Protein AF-X8IQP1-F1 (afdb_monomer_lite)

Organism: NCBI:txid1401079

Structure (mmCIF, N/CA/C/O backbone):
data_AF-X8IQP1-F1
#
_entry.id   AF-X8IQP1-F1
#
loop_
_atom_site.group_PDB
_atom_site.id
_atom_site.type_symbol
_atom_site.label_atom_id
_atom_site.label_alt_id
_atom_site.label_comp_id
_atom_site.label_asym_id
_atom_site.label_entity_id
_atom_site.label_seq_id
_atom_site.pdbx_PDB_ins_code
_atom_site.Cartn_x
_atom_site.Cartn_y
_atom_site.Cartn_z
_atom_site.occupancy
_atom_site.B_iso_or_equiv
_atom_site.auth_seq_id
_atom_site.auth_comp_id
_atom_site.auth_asym_id
_atom_site.auth_atom_id
_atom_site.pdbx_PDB_model_num
ATOM 1 N N . MET A 1 1 ? -4.439 3.032 -20.445 1.00 78.56 1 MET A N 1
ATOM 2 C CA . MET A 1 1 ? -3.463 2.048 -20.950 1.00 78.56 1 MET A CA 1
ATOM 3 C C . MET A 1 1 ? -3.424 0.959 -19.916 1.00 78.56 1 MET A C 1
ATOM 5 O O . MET A 1 1 ? -3.279 1.297 -18.749 1.00 78.56 1 MET A O 1
ATOM 9 N N . ASP A 1 2 ? -3.559 -0.289 -20.336 1.00 86.06 2 ASP A N 1
ATOM 10 C CA . ASP A 1 2 ? -3.491 -1.416 -19.414 1.00 86.06 2 ASP A CA 1
ATOM 11 C C . ASP A 1 2 ? -2.066 -1.968 -19.454 1.00 86.06 2 ASP A C 1
ATOM 13 O O . ASP A 1 2 ? -1.491 -2.140 -20.532 1.00 86.06 2 ASP A O 1
ATOM 17 N N . PHE A 1 3 ? -1.475 -2.190 -18.283 1.00 89.38 3 PHE A N 1
ATOM 18 C CA . PHE A 1 3 ? -0.116 -2.700 -18.142 1.00 89.38 3 PHE A CA 1
ATOM 19 C C . PHE A 1 3 ? -0.097 -3.822 -17.108 1.00 89.38 3 PHE A C 1
ATOM 21 O O . PHE A 1 3 ? -0.605 -3.663 -16.001 1.00 89.38 3 PHE A O 1
ATOM 28 N N . ILE A 1 4 ? 0.504 -4.953 -17.475 1.00 91.31 4 ILE A N 1
ATOM 29 C CA . ILE A 1 4 ? 0.703 -6.093 -16.581 1.00 91.31 4 ILE A CA 1
ATOM 30 C C . ILE A 1 4 ? 2.186 -6.141 -16.241 1.00 91.31 4 ILE A C 1
ATOM 32 O O . ILE A 1 4 ? 3.025 -6.315 -17.124 1.00 91.31 4 ILE A O 1
ATOM 36 N N . TYR A 1 5 ? 2.503 -5.978 -14.960 1.00 88.06 5 TYR A N 1
ATOM 37 C CA . TYR A 1 5 ? 3.878 -6.005 -14.484 1.00 88.06 5 TYR A CA 1
ATOM 38 C C . TYR A 1 5 ? 4.408 -7.444 -14.379 1.00 88.06 5 TYR A C 1
ATOM 40 O O . TYR A 1 5 ? 3.835 -8.270 -13.667 1.00 88.06 5 TYR A O 1
ATOM 48 N N . ASP A 1 6 ? 5.528 -7.729 -15.048 1.00 88.38 6 ASP A N 1
ATOM 49 C CA . ASP A 1 6 ? 6.304 -8.954 -14.833 1.00 88.38 6 ASP A CA 1
ATOM 5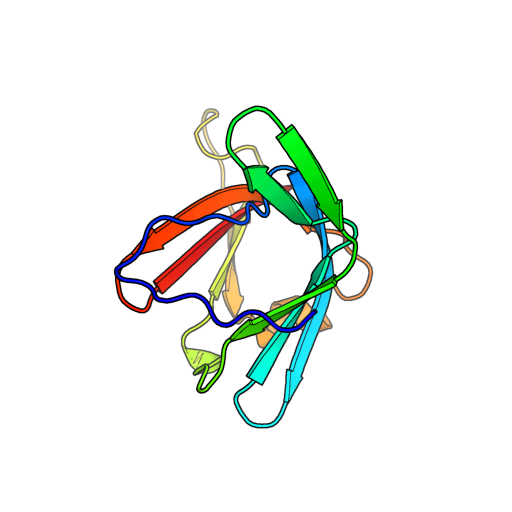0 C C . ASP A 1 6 ? 7.231 -8.768 -13.628 1.00 88.38 6 ASP A C 1
ATOM 52 O O . ASP A 1 6 ? 8.176 -7.979 -13.679 1.00 88.38 6 ASP A O 1
ATOM 56 N N . ARG A 1 7 ? 6.999 -9.533 -12.554 1.00 84.81 7 ARG A N 1
ATOM 57 C CA . ARG A 1 7 ? 7.782 -9.455 -11.308 1.00 84.81 7 ARG A CA 1
ATOM 58 C C . ARG A 1 7 ? 9.257 -9.844 -11.452 1.00 84.81 7 ARG A C 1
ATOM 60 O O . ARG A 1 7 ? 10.014 -9.620 -10.512 1.00 84.81 7 ARG A O 1
ATOM 67 N N . ASN A 1 8 ? 9.665 -10.401 -12.593 1.00 86.25 8 ASN A N 1
ATOM 68 C CA . ASN A 1 8 ? 11.068 -10.695 -12.902 1.00 86.25 8 ASN A CA 1
ATOM 69 C C . ASN A 1 8 ? 11.773 -9.561 -13.665 1.00 86.25 8 ASN A C 1
ATOM 71 O O . ASN A 1 8 ? 12.968 -9.662 -13.941 1.00 86.25 8 ASN A O 1
ATOM 75 N N . SER A 1 9 ? 11.043 -8.511 -14.040 1.00 86.56 9 SER A N 1
ATOM 76 C CA . SER A 1 9 ? 11.556 -7.373 -14.800 1.00 86.56 9 SER A CA 1
ATOM 77 C C . SER A 1 9 ? 11.833 -6.164 -13.905 1.00 86.56 9 SER A C 1
ATOM 79 O O . SER A 1 9 ? 11.496 -6.152 -12.724 1.00 86.56 9 SER A O 1
ATOM 81 N N . ASN A 1 10 ? 12.461 -5.129 -14.464 1.00 86.12 10 ASN A N 1
ATOM 82 C CA . ASN A 1 10 ? 12.583 -3.856 -13.763 1.00 86.12 10 ASN A CA 1
ATOM 83 C C . ASN A 1 10 ? 11.215 -3.173 -13.657 1.00 86.12 10 ASN A C 1
ATOM 85 O O . ASN A 1 10 ? 10.451 -3.111 -14.622 1.00 86.12 10 ASN A O 1
ATOM 89 N N . ILE A 1 11 ? 10.946 -2.597 -12.491 1.00 85.94 11 ILE A N 1
ATOM 90 C CA . ILE A 1 11 ? 9.754 -1.790 -12.247 1.00 85.94 11 ILE A CA 1
ATOM 91 C C . ILE A 1 11 ? 9.878 -0.478 -13.029 1.00 85.94 11 ILE A C 1
ATOM 93 O O . ILE A 1 11 ? 10.813 0.288 -12.810 1.00 85.94 11 ILE A O 1
ATOM 97 N N . ILE A 1 12 ? 8.923 -0.213 -13.925 1.00 89.81 12 ILE A N 1
ATOM 98 C CA . ILE A 1 12 ? 8.862 1.037 -14.710 1.00 89.81 12 ILE A CA 1
ATOM 99 C C . ILE A 1 12 ? 7.839 2.045 -14.166 1.00 89.81 12 ILE A C 1
ATOM 101 O O . ILE A 1 12 ? 7.836 3.201 -14.591 1.00 89.81 12 ILE A O 1
ATOM 105 N N . PHE A 1 13 ? 6.976 1.608 -13.241 1.00 92.81 13 PHE A N 1
ATOM 106 C CA . PHE A 1 13 ? 5.971 2.435 -12.577 1.00 92.81 13 PHE A CA 1
ATOM 107 C C . PHE A 1 13 ? 6.217 2.478 -11.072 1.00 92.81 13 PHE A C 1
ATOM 109 O O . PHE A 1 13 ? 6.350 1.433 -10.447 1.00 92.81 13 PHE A O 1
ATOM 116 N N . SER A 1 14 ? 6.232 3.671 -10.496 1.00 93.44 14 SER A N 1
ATOM 117 C CA . SER A 1 14 ? 6.391 3.902 -9.063 1.00 93.44 14 SER A CA 1
ATOM 118 C C . SER A 1 14 ? 5.095 4.432 -8.467 1.00 93.44 14 SER A C 1
ATOM 120 O O . SER A 1 14 ? 4.420 5.275 -9.071 1.00 93.44 14 SER A O 1
ATOM 122 N N . LEU A 1 15 ? 4.760 3.940 -7.278 1.00 95.75 15 LEU A N 1
ATOM 123 C CA . LEU A 1 15 ? 3.660 4.438 -6.456 1.00 95.75 15 LEU A CA 1
ATOM 124 C C . LEU A 1 15 ? 4.159 5.375 -5.344 1.00 95.75 15 LEU A C 1
ATOM 126 O O . LEU A 1 15 ? 3.362 5.831 -4.530 1.00 95.75 15 LEU A O 1
ATOM 130 N N . HIS A 1 16 ? 5.447 5.709 -5.310 1.00 94.56 16 HIS A N 1
ATOM 131 C CA . HIS A 1 16 ? 6.034 6.622 -4.340 1.00 94.56 16 HIS A CA 1
ATOM 132 C C . HIS A 1 16 ? 5.338 7.985 -4.422 1.00 94.56 16 HIS A C 1
ATOM 134 O O . HIS A 1 16 ? 5.008 8.464 -5.509 1.00 94.56 16 HIS A O 1
ATOM 140 N N . ASP A 1 17 ? 5.059 8.581 -3.266 1.00 95.19 17 ASP A N 1
ATOM 141 C CA . ASP A 1 17 ? 4.253 9.794 -3.067 1.00 95.19 17 ASP A CA 1
ATOM 142 C C . ASP A 1 17 ? 2.808 9.704 -3.578 1.00 95.19 17 ASP A C 1
ATOM 144 O O . ASP A 1 17 ? 2.096 10.715 -3.622 1.00 95.19 17 ASP A O 1
ATOM 148 N N . SER A 1 18 ? 2.358 8.529 -4.017 1.00 96.75 18 SER A N 1
ATOM 149 C CA . SER A 1 18 ? 0.989 8.333 -4.480 1.00 96.75 18 SER A CA 1
ATOM 150 C C . SER A 1 18 ? 0.070 8.152 -3.289 1.00 96.75 18 SER A C 1
ATOM 152 O O . SER A 1 18 ? 0.404 7.496 -2.303 1.00 96.75 18 SER A O 1
ATOM 154 N N . LYS A 1 19 ? -1.113 8.741 -3.398 1.00 97.00 19 LYS A N 1
ATOM 155 C CA . LYS A 1 19 ? -2.159 8.670 -2.391 1.00 97.00 19 LYS A CA 1
ATOM 156 C C . LYS A 1 19 ? -3.189 7.652 -2.835 1.00 97.00 19 LYS A C 1
ATOM 158 O O . LYS A 1 19 ? -3.744 7.772 -3.929 1.00 97.00 19 LYS A O 1
ATOM 163 N N . VAL A 1 20 ? -3.379 6.632 -2.009 1.00 97.12 20 VAL A N 1
ATOM 164 C CA . VAL A 1 20 ? -4.432 5.637 -2.154 1.00 97.12 20 VAL A CA 1
ATOM 165 C C . VAL A 1 20 ? -5.686 6.206 -1.511 1.00 97.12 20 VAL A C 1
ATOM 167 O O . VAL A 1 20 ? -5.747 6.390 -0.295 1.00 97.12 20 VAL A O 1
ATOM 170 N N . ASN A 1 21 ? -6.681 6.479 -2.346 1.00 94.06 21 ASN A N 1
ATOM 171 C CA . ASN A 1 21 ? -7.918 7.145 -1.934 1.00 94.06 21 ASN A CA 1
ATOM 172 C C . ASN A 1 21 ? -9.070 6.150 -1.788 1.00 94.06 21 ASN A C 1
ATOM 174 O O . ASN A 1 21 ? -10.130 6.491 -1.274 1.00 94.06 21 ASN A O 1
ATOM 178 N N . GLU A 1 22 ? -8.896 4.936 -2.309 1.00 95.62 22 GLU A N 1
ATOM 179 C CA . GLU A 1 22 ? -9.890 3.879 -2.229 1.00 95.62 22 GLU A CA 1
ATOM 180 C C . GLU A 1 22 ? -9.209 2.517 -2.367 1.00 95.62 22 GLU A C 1
ATOM 182 O O . GLU A 1 22 ? -8.350 2.321 -3.234 1.00 95.62 22 GLU A O 1
ATOM 187 N N . ILE A 1 23 ? -9.629 1.570 -1.531 1.00 96.38 23 ILE A N 1
ATOM 188 C CA . ILE A 1 23 ? -9.226 0.167 -1.592 1.00 96.38 23 ILE A CA 1
ATOM 189 C C . ILE A 1 23 ? -10.495 -0.656 -1.786 1.00 96.38 23 ILE A C 1
ATOM 191 O O . ILE A 1 23 ? -11.457 -0.504 -1.036 1.00 96.38 23 ILE A O 1
ATOM 195 N N . LYS A 1 24 ? -10.516 -1.521 -2.801 1.00 96.25 24 LYS A N 1
ATOM 196 C CA . LYS A 1 24 ? -11.649 -2.407 -3.101 1.00 96.25 24 LYS A CA 1
ATOM 197 C C . LYS A 1 24 ? -11.183 -3.838 -3.242 1.00 96.25 24 LYS A C 1
ATOM 199 O O . LYS A 1 24 ? -10.154 -4.095 -3.857 1.00 96.25 24 LYS A O 1
ATOM 204 N N . PHE A 1 25 ? -11.997 -4.771 -2.770 1.00 96.88 25 PHE A N 1
ATOM 205 C CA . PHE A 1 25 ? -11.773 -6.190 -2.987 1.00 96.88 25 PHE A CA 1
ATOM 206 C C . PHE A 1 25 ? -13.033 -6.855 -3.531 1.00 96.88 25 PHE A C 1
ATOM 208 O O . PHE A 1 25 ? -14.106 -6.765 -2.937 1.00 96.88 25 PHE A O 1
ATOM 215 N N . HIS A 1 26 ? -12.911 -7.516 -4.679 1.00 96.31 26 HIS A N 1
ATOM 216 C CA . HIS A 1 26 ? -14.006 -8.262 -5.292 1.00 96.31 26 HIS A CA 1
ATOM 217 C C . HIS A 1 26 ? -13.455 -9.397 -6.157 1.00 96.31 26 HIS A C 1
ATOM 219 O O . HIS A 1 26 ? -12.512 -9.190 -6.912 1.00 96.31 26 HIS A O 1
ATOM 225 N N . ASN A 1 27 ? -14.040 -10.597 -6.076 1.00 95.50 27 ASN A N 1
ATOM 226 C CA . ASN A 1 27 ? -13.642 -11.769 -6.873 1.00 95.50 27 ASN A CA 1
ATOM 227 C C . ASN A 1 27 ? -12.128 -12.061 -6.857 1.00 95.50 27 ASN A C 1
ATOM 229 O O . ASN A 1 27 ? -11.535 -12.307 -7.905 1.00 95.50 27 ASN A O 1
ATOM 233 N N . LYS A 1 28 ? -11.498 -12.031 -5.673 1.00 95.50 28 LYS A N 1
ATOM 234 C CA . LYS A 1 28 ? -10.040 -12.212 -5.493 1.00 95.50 28 LYS A CA 1
ATOM 235 C C . LYS A 1 28 ? -9.170 -11.159 -6.190 1.00 95.50 28 LYS A C 1
ATOM 237 O O . LYS A 1 28 ? -7.967 -11.363 -6.338 1.00 95.50 28 LYS A O 1
ATOM 242 N N . ARG A 1 29 ? -9.755 -10.033 -6.598 1.00 96.81 29 ARG A N 1
ATOM 243 C CA . ARG A 1 29 ? -9.042 -8.873 -7.125 1.00 96.81 29 ARG A CA 1
ATOM 244 C C . ARG A 1 29 ? -9.032 -7.766 -6.081 1.00 96.81 29 ARG A C 1
ATOM 246 O O . ARG A 1 29 ? -10.091 -7.245 -5.730 1.00 96.81 29 ARG A O 1
ATOM 253 N N . LEU A 1 30 ? -7.839 -7.397 -5.622 1.00 97.00 30 LEU A N 1
ATOM 254 C CA . LEU A 1 30 ? -7.617 -6.199 -4.812 1.00 97.00 30 LEU A CA 1
ATOM 255 C C . LEU A 1 30 ? -7.306 -5.028 -5.747 1.00 97.00 30 LEU A C 1
ATOM 257 O O . LEU A 1 30 ? -6.466 -5.150 -6.634 1.00 97.00 30 LEU A O 1
ATOM 261 N N . THR A 1 31 ? -7.990 -3.908 -5.559 1.00 97.31 31 THR A N 1
ATOM 262 C CA . THR A 1 31 ? -7.845 -2.692 -6.362 1.00 97.31 31 THR A CA 1
ATOM 263 C C . THR A 1 31 ? -7.458 -1.539 -5.456 1.00 97.31 31 THR A C 1
ATOM 265 O O . THR A 1 31 ? -8.149 -1.280 -4.470 1.00 97.31 31 THR A O 1
ATOM 268 N N . LEU A 1 32 ? -6.383 -0.840 -5.809 1.00 96.81 32 LEU A N 1
ATOM 269 C CA . LEU A 1 32 ? -5.976 0.416 -5.189 1.00 96.81 32 LEU A CA 1
ATOM 270 C C . LEU A 1 32 ? -6.217 1.542 -6.186 1.00 96.81 32 LEU A C 1
ATOM 272 O O . LEU A 1 32 ? -5.657 1.522 -7.283 1.00 96.81 32 LEU A O 1
ATOM 276 N N . LYS A 1 33 ? -7.031 2.526 -5.811 1.00 96.31 33 LYS A N 1
ATOM 277 C CA . LYS A 1 33 ? -7.224 3.737 -6.606 1.00 96.31 33 LYS A CA 1
ATOM 278 C C . LYS A 1 33 ? -6.254 4.806 -6.141 1.00 96.31 33 LYS A C 1
ATOM 280 O O . LYS A 1 33 ? -6.311 5.216 -4.981 1.00 96.31 33 LYS A O 1
ATOM 285 N N . LEU A 1 34 ? -5.403 5.271 -7.051 1.00 95.81 34 LEU A N 1
ATOM 286 C CA . LEU A 1 34 ? -4.366 6.246 -6.741 1.00 95.81 34 LEU A CA 1
ATOM 287 C C . LEU A 1 34 ? -4.633 7.583 -7.431 1.00 95.81 34 LEU A C 1
ATOM 289 O O . LEU A 1 34 ? -5.113 7.641 -8.568 1.00 95.81 34 LEU A O 1
ATOM 293 N N . ASN A 1 35 ? -4.290 8.678 -6.755 1.00 95.75 35 ASN A N 1
ATOM 294 C CA . ASN A 1 35 ? -4.366 10.012 -7.352 1.00 95.75 35 ASN A CA 1
ATOM 295 C C . ASN A 1 35 ? -3.354 10.201 -8.499 1.00 95.75 35 ASN A C 1
ATOM 297 O O . ASN A 1 35 ? -3.650 10.894 -9.473 1.00 95.75 35 ASN A O 1
ATOM 301 N N . LYS A 1 36 ? -2.177 9.584 -8.380 1.00 95.38 36 LYS A N 1
ATOM 302 C CA . LYS A 1 36 ? -1.090 9.599 -9.356 1.00 95.38 36 LYS A CA 1
ATOM 303 C C . LYS A 1 36 ? -0.312 8.281 -9.297 1.00 95.38 36 LYS A C 1
ATOM 305 O O . LYS A 1 36 ? -0.376 7.571 -8.305 1.00 95.38 36 LYS A O 1
ATOM 310 N N . ILE A 1 37 ? 0.382 7.975 -10.379 1.00 95.75 37 ILE A N 1
ATOM 311 C CA . ILE A 1 37 ? 1.293 6.855 -10.595 1.00 95.75 37 ILE A CA 1
ATOM 312 C C . ILE A 1 37 ? 2.399 7.428 -11.471 1.00 95.75 37 ILE A C 1
ATOM 314 O O . ILE A 1 37 ? 2.107 8.026 -12.514 1.00 95.75 37 ILE A O 1
ATOM 318 N N . PHE A 1 38 ? 3.648 7.270 -11.060 1.00 94.62 38 PHE A N 1
ATOM 319 C CA . PHE A 1 38 ? 4.790 7.790 -11.800 1.00 94.62 38 PHE A CA 1
ATOM 320 C C . PHE A 1 38 ? 5.338 6.733 -12.743 1.00 94.62 38 PHE A C 1
ATOM 322 O O . PHE A 1 38 ? 5.408 5.559 -12.397 1.00 94.62 38 PHE A O 1
ATOM 329 N N . GLN A 1 39 ? 5.751 7.146 -13.932 1.00 93.62 39 GLN A N 1
ATOM 330 C CA . GLN A 1 39 ? 6.484 6.319 -14.877 1.00 93.62 39 GLN A CA 1
ATOM 331 C C . GLN A 1 39 ? 7.830 6.966 -15.153 1.00 93.62 39 GLN A C 1
ATOM 333 O O . GLN A 1 39 ? 7.887 8.136 -15.539 1.00 93.62 39 GLN A O 1
ATOM 338 N N . TYR A 1 40 ? 8.889 6.175 -15.021 1.00 87.56 40 TYR A N 1
ATOM 339 C CA . TYR A 1 40 ? 10.243 6.598 -15.343 1.00 87.56 40 TYR A CA 1
ATOM 340 C C . TYR A 1 40 ? 10.673 5.946 -16.652 1.00 87.56 40 TYR A C 1
ATOM 342 O O . TYR A 1 40 ? 10.751 4.723 -16.766 1.00 87.56 40 TYR A O 1
ATOM 350 N N . THR A 1 41 ? 10.935 6.776 -17.653 1.00 84.69 41 THR A N 1
ATOM 351 C CA . THR A 1 41 ? 11.544 6.373 -18.928 1.00 84.69 41 THR A CA 1
ATOM 352 C C . THR A 1 41 ? 12.882 7.089 -19.084 1.00 84.69 41 THR A C 1
ATOM 354 O O . THR A 1 41 ? 13.190 7.979 -18.293 1.00 84.69 41 THR A O 1
ATOM 357 N N . GLU A 1 42 ? 13.712 6.695 -20.052 1.00 82.19 42 GLU A N 1
ATOM 358 C CA . GLU A 1 42 ? 15.037 7.298 -20.256 1.00 82.19 42 GLU A CA 1
ATOM 359 C C . GLU A 1 42 ? 14.945 8.826 -20.451 1.00 82.19 42 GLU A C 1
ATOM 361 O O . GLU A 1 42 ? 14.686 9.317 -21.545 1.00 82.19 42 GLU A O 1
ATOM 366 N N . GLY A 1 43 ? 15.155 9.578 -19.365 1.00 82.06 43 GLY A N 1
ATOM 367 C CA . GLY A 1 43 ? 15.164 11.043 -19.346 1.00 82.06 43 GLY A CA 1
ATOM 368 C C . GLY A 1 43 ? 13.817 11.734 -19.105 1.00 82.06 43 GLY A C 1
ATOM 369 O O . GLY A 1 43 ? 13.802 12.960 -19.022 1.00 82.06 43 GLY A O 1
ATOM 370 N N . GLU A 1 44 ? 12.709 11.002 -18.952 1.00 88.62 44 GLU A N 1
ATOM 371 C CA . GLU A 1 44 ? 11.384 11.593 -18.712 1.00 88.62 44 GLU A CA 1
ATOM 372 C C . GLU A 1 44 ? 10.653 10.938 -17.536 1.00 88.62 44 GLU A C 1
ATOM 374 O O . GLU A 1 44 ? 10.556 9.710 -17.442 1.00 88.62 44 GLU A O 1
ATOM 379 N N . GLU A 1 45 ? 10.072 11.786 -16.684 1.00 91.12 45 GLU A N 1
ATOM 380 C CA . GLU A 1 45 ? 9.078 11.416 -15.680 1.00 91.12 45 GLU A CA 1
ATOM 381 C C . GLU A 1 45 ? 7.690 11.809 -16.191 1.00 91.12 45 GLU A C 1
ATOM 383 O O . GLU A 1 45 ? 7.457 12.946 -16.612 1.00 91.12 45 GLU A O 1
ATOM 388 N N . ARG A 1 46 ? 6.752 10.865 -16.144 1.00 93.25 46 ARG A N 1
ATOM 389 C CA . ARG A 1 46 ? 5.341 11.111 -16.457 1.00 93.25 46 ARG A CA 1
ATOM 390 C C . ARG A 1 46 ? 4.487 10.680 -15.278 1.00 93.25 46 ARG A C 1
ATOM 392 O O . ARG A 1 46 ? 4.811 9.698 -14.618 1.00 93.25 46 ARG A O 1
ATOM 399 N N . SER A 1 47 ? 3.388 11.387 -15.036 1.00 94.00 47 SER A N 1
ATOM 400 C CA . SER A 1 47 ? 2.411 11.008 -14.017 1.00 94.00 47 SER A CA 1
ATOM 401 C C . SER A 1 47 ? 1.046 10.741 -14.637 1.00 94.00 47 SER A C 1
ATOM 403 O O . SER A 1 47 ? 0.615 11.417 -15.573 1.00 94.00 47 SER A O 1
ATOM 405 N N . TYR A 1 48 ? 0.371 9.729 -14.105 1.00 92.81 48 TYR A N 1
ATOM 406 C CA . TYR A 1 48 ? -0.946 9.289 -14.550 1.00 92.81 48 TYR A CA 1
AT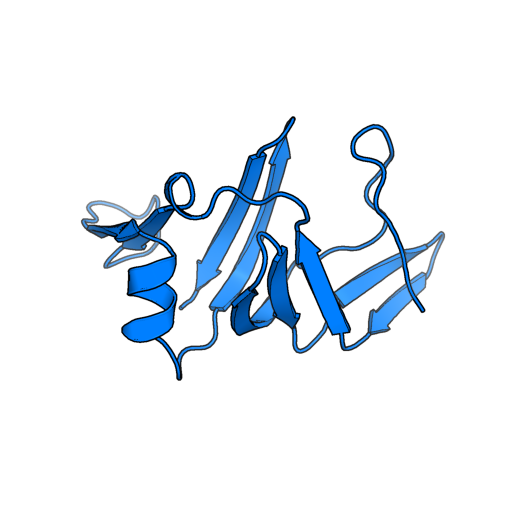OM 407 C C . TYR A 1 48 ? -1.835 9.072 -13.337 1.00 92.81 48 TYR A C 1
ATOM 409 O O . TYR A 1 48 ? -1.374 8.521 -12.348 1.00 92.81 48 TYR A O 1
ATOM 417 N N . SER A 1 49 ? -3.111 9.436 -13.399 1.00 91.31 49 SER A N 1
ATOM 418 C CA . SER A 1 49 ? -4.088 8.888 -12.456 1.00 91.31 49 SER A CA 1
ATOM 419 C C . SER A 1 49 ? -4.498 7.486 -12.906 1.00 91.31 49 SER A C 1
ATOM 421 O O . SER A 1 49 ? -4.529 7.196 -14.107 1.00 91.31 49 SER A O 1
ATOM 423 N N . GLY A 1 50 ? -4.803 6.597 -11.962 1.00 93.50 50 GLY A N 1
ATOM 424 C CA . GLY A 1 50 ? -5.137 5.225 -12.321 1.00 93.50 50 GLY A CA 1
ATOM 425 C C . GLY A 1 50 ? -5.427 4.310 -11.144 1.00 93.50 50 GLY A C 1
ATOM 426 O O . GLY A 1 50 ? -5.505 4.727 -9.987 1.00 93.50 50 GLY A O 1
ATOM 427 N N . GLU A 1 51 ? -5.595 3.039 -11.481 1.00 96.25 51 GLU A N 1
ATOM 428 C CA . GLU A 1 51 ? -5.853 1.958 -10.541 1.00 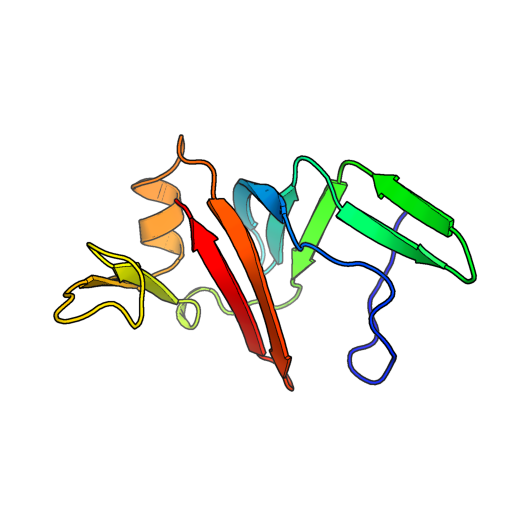96.25 51 GLU A CA 1
ATOM 429 C C . GLU A 1 51 ? -4.778 0.883 -10.701 1.00 96.25 51 GLU A C 1
ATOM 431 O O . GLU A 1 51 ? -4.330 0.593 -11.813 1.00 96.25 51 GLU A O 1
ATOM 436 N N . VAL A 1 52 ? -4.368 0.296 -9.580 1.00 95.00 52 VAL A N 1
ATOM 437 C CA . VAL A 1 52 ? -3.480 -0.869 -9.537 1.00 95.00 52 VAL A CA 1
ATOM 438 C C . VAL A 1 52 ? -4.289 -2.069 -9.076 1.00 95.00 52 VAL A C 1
ATOM 440 O O . VAL A 1 52 ? -5.013 -1.993 -8.081 1.00 95.00 52 VAL 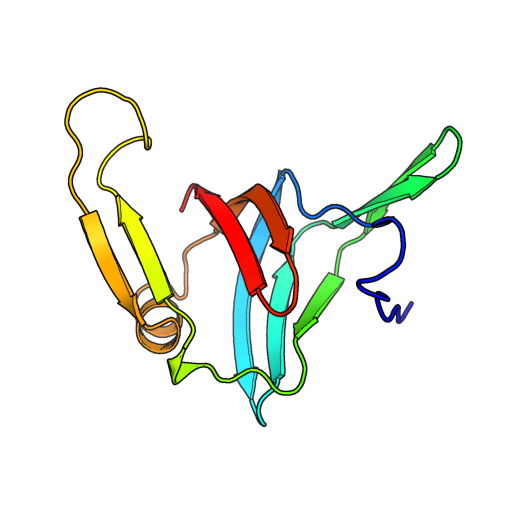A O 1
ATOM 443 N N . PHE A 1 53 ? -4.141 -3.185 -9.788 1.00 95.19 53 PHE A N 1
ATOM 444 C CA . PHE A 1 53 ? -4.862 -4.422 -9.518 1.00 95.19 53 PHE A CA 1
ATOM 445 C C . PHE A 1 53 ? -3.903 -5.528 -9.078 1.00 95.19 53 PHE A C 1
ATOM 447 O O . PHE A 1 53 ? -2.866 -5.752 -9.703 1.00 95.19 53 PHE A O 1
ATOM 454 N N . PHE A 1 54 ? -4.295 -6.269 -8.047 1.00 93.81 54 PHE A N 1
ATOM 455 C CA . PHE A 1 54 ? -3.664 -7.522 -7.650 1.00 93.81 54 PHE A CA 1
ATOM 456 C C . PHE A 1 54 ? -4.655 -8.653 -7.893 1.00 93.81 54 PHE A C 1
ATOM 458 O O . PHE A 1 54 ? -5.706 -8.721 -7.253 1.00 93.81 54 PHE A O 1
ATOM 465 N N . GLU A 1 55 ? -4.319 -9.528 -8.835 1.00 93.00 55 GLU A N 1
ATOM 466 C CA . GLU A 1 55 ? -5.120 -10.701 -9.176 1.00 93.00 55 GLU A CA 1
ATOM 467 C C . GLU A 1 55 ? -4.813 -11.875 -8.249 1.00 93.00 55 GLU A C 1
ATOM 469 O O . GLU A 1 55 ? -3.684 -12.028 -7.779 1.00 93.00 55 GLU A O 1
ATOM 474 N N . ASN A 1 56 ? -5.806 -12.745 -8.042 1.00 93.69 56 ASN A N 1
ATOM 475 C CA . ASN A 1 56 ? -5.697 -13.932 -7.185 1.00 93.69 56 ASN A CA 1
ATOM 476 C C . ASN A 1 56 ? -5.195 -13.610 -5.764 1.00 93.69 56 ASN A C 1
ATOM 478 O O . ASN A 1 56 ? -4.476 -14.403 -5.158 1.00 93.69 56 ASN A O 1
ATOM 482 N N . CYS A 1 57 ? -5.571 -12.441 -5.247 1.00 93.25 57 CYS A N 1
ATOM 483 C CA . CYS A 1 57 ? -5.207 -11.983 -3.919 1.00 93.25 57 CYS A CA 1
ATOM 484 C C . CYS A 1 57 ? -5.993 -12.764 -2.859 1.00 93.25 57 CYS A C 1
ATOM 486 O O . CYS A 1 57 ? -7.223 -12.872 -2.926 1.00 93.25 57 CYS A O 1
ATOM 488 N N . ASP A 1 58 ? -5.261 -13.307 -1.890 1.00 93.31 58 ASP A N 1
ATOM 489 C CA . ASP A 1 58 ? -5.811 -13.888 -0.673 1.00 93.31 58 ASP A CA 1
ATOM 490 C C . ASP A 1 58 ? -5.867 -12.794 0.402 1.00 93.31 58 ASP A C 1
ATOM 492 O O . ASP A 1 58 ? -4.855 -12.476 1.031 1.00 93.31 58 ASP A O 1
ATOM 496 N N . ILE A 1 59 ? -7.031 -12.151 0.536 1.00 93.12 59 ILE A N 1
ATOM 497 C CA . ILE A 1 59 ? -7.199 -10.985 1.415 1.00 93.12 59 ILE A CA 1
ATOM 498 C C . ILE A 1 59 ? -7.036 -11.338 2.896 1.00 93.12 59 ILE A C 1
ATOM 500 O O . ILE A 1 59 ? -6.615 -10.483 3.673 1.00 93.12 59 ILE A O 1
ATOM 504 N N . ASP A 1 60 ? -7.280 -12.595 3.268 1.00 92.31 60 ASP A N 1
ATOM 505 C CA . ASP A 1 60 ? -7.146 -13.080 4.645 1.00 92.31 60 ASP A CA 1
ATOM 506 C C . ASP A 1 60 ? -5.666 -13.141 5.075 1.00 92.31 60 ASP A C 1
ATOM 508 O O . ASP A 1 60 ? -5.342 -13.173 6.262 1.00 92.31 60 ASP A O 1
ATOM 512 N N . LEU A 1 61 ? -4.735 -13.112 4.111 1.00 92.94 61 LEU A N 1
ATOM 513 C CA . LEU A 1 61 ? -3.294 -13.004 4.355 1.00 92.94 61 LEU A CA 1
ATOM 514 C C . LEU A 1 61 ? -2.786 -11.552 4.326 1.00 92.94 61 LEU A C 1
ATOM 516 O O . LEU A 1 61 ? -1.606 -11.304 4.598 1.00 92.94 61 LEU A O 1
ATOM 520 N N . CYS A 1 62 ? -3.645 -10.580 4.009 1.00 95.50 62 CYS A N 1
ATOM 521 C CA . CYS A 1 62 ? -3.292 -9.165 3.973 1.00 95.50 62 CYS A CA 1
ATOM 522 C C . CYS A 1 62 ? -3.533 -8.499 5.333 1.00 95.50 62 CYS A C 1
ATOM 524 O O . CYS A 1 62 ? -4.651 -8.450 5.841 1.00 95.50 62 CYS A O 1
ATOM 526 N N . ASN A 1 63 ? -2.473 -7.912 5.890 1.00 96.19 63 ASN A N 1
ATOM 527 C CA . ASN A 1 63 ? -2.505 -7.237 7.184 1.00 96.19 63 ASN A CA 1
ATOM 528 C C . ASN A 1 63 ? -2.064 -5.779 7.055 1.00 96.19 63 ASN A C 1
ATOM 530 O O . ASN A 1 63 ? -1.159 -5.463 6.281 1.00 96.19 63 ASN A O 1
ATOM 534 N N . VAL A 1 64 ? -2.657 -4.913 7.873 1.00 97.25 64 VAL A N 1
ATOM 535 C CA . VAL A 1 64 ? -2.291 -3.503 8.007 1.00 97.25 64 VAL A CA 1
ATOM 536 C C . VAL A 1 64 ? -1.756 -3.263 9.413 1.00 97.25 64 VAL A C 1
ATOM 538 O O . VAL A 1 64 ? -2.404 -3.581 10.413 1.00 97.25 64 VAL A O 1
ATOM 541 N N . LE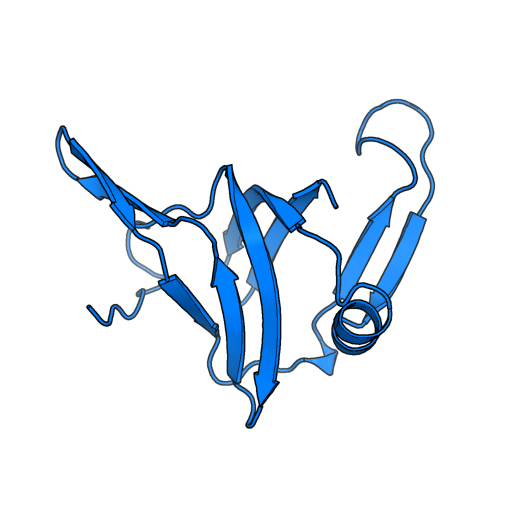U A 1 65 ? -0.552 -2.696 9.491 1.00 97.06 65 LEU A N 1
ATOM 542 C CA . LEU A 1 65 ? 0.089 -2.316 10.745 1.00 97.06 65 LEU A CA 1
ATOM 543 C C . LEU A 1 65 ? -0.027 -0.804 10.922 1.00 97.06 65 LEU A C 1
ATOM 545 O O . LEU A 1 65 ? 0.512 -0.043 10.123 1.00 97.06 65 LEU A O 1
ATOM 549 N N . ILE A 1 66 ? -0.720 -0.373 11.974 1.00 96.75 66 ILE A N 1
ATOM 550 C CA . ILE A 1 66 ? -0.966 1.045 12.253 1.00 96.75 66 ILE A CA 1
ATOM 551 C C . ILE A 1 66 ? -0.256 1.419 13.542 1.00 96.75 66 ILE A C 1
ATOM 553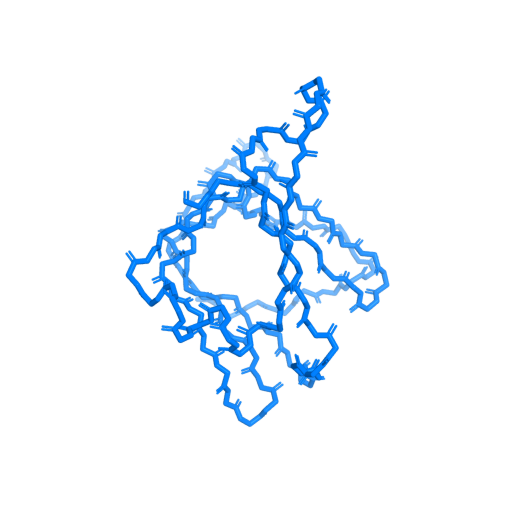 O O . ILE A 1 66 ? -0.557 0.872 14.607 1.00 96.75 66 ILE A O 1
ATOM 557 N N . PHE A 1 67 ? 0.667 2.369 13.449 1.00 95.94 67 PHE A N 1
ATOM 558 C CA . PHE A 1 67 ? 1.467 2.841 14.572 1.00 95.94 67 PHE A CA 1
ATOM 559 C C . PHE A 1 67 ? 0.979 4.203 15.062 1.00 95.94 67 PHE A C 1
ATOM 561 O O . PHE A 1 67 ? 0.476 5.017 14.295 1.00 95.94 67 PHE A O 1
ATOM 568 N N . ASN A 1 68 ? 1.146 4.469 16.357 1.00 94.12 68 ASN A N 1
ATOM 569 C CA . ASN A 1 68 ? 0.790 5.757 16.958 1.00 94.12 68 ASN A CA 1
ATOM 570 C C . ASN A 1 68 ? 1.844 6.858 16.744 1.00 94.12 68 ASN A C 1
ATOM 572 O O . ASN A 1 68 ? 1.642 7.988 17.191 1.00 94.12 68 ASN A O 1
ATOM 576 N N . LYS A 1 69 ? 2.985 6.511 16.142 1.00 92.75 69 LYS A N 1
ATOM 577 C CA . LYS A 1 69 ? 4.136 7.374 15.867 1.00 92.75 69 LYS A CA 1
ATOM 578 C C . LYS A 1 69 ? 4.894 6.863 14.646 1.00 92.75 69 LYS A C 1
ATOM 580 O O . LYS A 1 69 ? 4.731 5.704 14.265 1.00 92.75 69 LYS A O 1
ATOM 585 N N . THR A 1 70 ? 5.771 7.706 14.107 1.00 90.12 70 THR A N 1
ATOM 586 C CA . THR A 1 70 ? 6.743 7.340 13.073 1.00 90.12 70 THR A CA 1
ATOM 587 C C . THR A 1 70 ? 7.524 6.091 13.470 1.00 90.12 70 THR A C 1
ATOM 589 O O . THR A 1 70 ? 8.111 6.013 14.556 1.00 90.12 70 THR A O 1
ATOM 592 N N . LEU A 1 71 ? 7.542 5.105 12.576 1.00 86.00 71 LEU A N 1
ATOM 593 C CA . LEU A 1 71 ? 8.298 3.879 12.780 1.00 86.00 71 LEU A CA 1
ATOM 594 C C . LEU A 1 71 ? 9.799 4.201 12.868 1.00 86.00 71 LEU A C 1
ATOM 596 O O . LEU A 1 71 ? 10.348 4.870 12.000 1.00 86.00 71 LEU A O 1
ATOM 600 N N . GLY A 1 72 ? 10.463 3.711 13.917 1.00 84.56 72 GLY A N 1
ATOM 601 C CA . GLY A 1 72 ? 11.894 3.947 14.152 1.00 84.56 72 GLY A CA 1
ATOM 602 C C . GLY A 1 72 ? 12.220 5.166 15.026 1.00 84.56 72 GLY A C 1
ATOM 603 O O . GLY A 1 72 ? 13.364 5.304 15.458 1.00 84.56 72 GLY A O 1
ATOM 604 N N . GLU A 1 73 ? 11.239 6.002 15.377 1.00 89.19 73 GLU A N 1
ATOM 605 C CA . GLU A 1 73 ? 11.450 7.168 16.245 1.00 89.19 73 GLU A CA 1
ATOM 606 C C . GLU A 1 73 ? 11.094 6.876 17.712 1.00 89.19 73 GLU A C 1
ATOM 608 O O . GLU A 1 73 ? 9.974 7.081 18.188 1.00 89.19 73 GLU A O 1
ATOM 613 N N . GLY A 1 74 ? 12.089 6.414 18.474 1.00 92.94 74 GLY A N 1
ATOM 614 C CA . GLY A 1 74 ? 11.951 6.175 19.911 1.00 92.94 74 GLY A CA 1
ATOM 615 C C . GLY A 1 74 ? 10.995 5.022 20.245 1.00 92.94 74 GLY A C 1
ATOM 616 O O . GLY A 1 74 ? 11.034 3.963 19.624 1.00 92.94 74 GLY A O 1
ATOM 617 N N . ARG A 1 75 ? 10.168 5.195 21.287 1.00 93.69 75 ARG A N 1
ATOM 618 C CA . ARG A 1 75 ? 9.160 4.198 21.687 1.00 93.69 75 ARG A CA 1
ATOM 619 C C . ARG A 1 75 ? 7.837 4.469 20.977 1.00 93.69 75 ARG A C 1
ATOM 621 O O . ARG A 1 75 ? 7.247 5.534 21.175 1.00 93.69 75 ARG A O 1
ATOM 628 N N . PHE A 1 76 ? 7.357 3.470 20.246 1.00 93.62 76 PHE A N 1
ATOM 629 C CA . PHE A 1 76 ? 6.064 3.465 19.568 1.00 93.62 76 PHE A CA 1
ATOM 630 C C . PHE A 1 76 ? 5.252 2.227 19.965 1.00 93.62 76 PHE A C 1
ATOM 632 O O . PHE A 1 76 ? 5.784 1.245 20.486 1.00 93.62 76 PHE A O 1
ATOM 639 N N . SER A 1 77 ? 3.950 2.291 19.727 1.00 94.62 77 SER A N 1
ATOM 640 C CA . SER A 1 77 ? 3.027 1.162 19.814 1.00 94.62 77 SER A CA 1
ATOM 641 C C . SER A 1 77 ? 2.080 1.195 18.616 1.00 94.62 77 SER A C 1
ATOM 643 O O . SER A 1 77 ? 2.064 2.155 17.846 1.00 94.62 77 SER A O 1
ATOM 645 N N . GLY A 1 78 ? 1.303 0.137 18.423 1.00 94.75 78 GLY A N 1
ATOM 646 C CA . GLY A 1 78 ? 0.396 0.054 17.290 1.00 94.75 78 GLY A CA 1
ATOM 647 C C . GLY A 1 78 ? -0.583 -1.098 17.406 1.00 94.75 78 GLY A C 1
ATOM 648 O O . GLY A 1 78 ? -0.620 -1.797 18.421 1.00 94.75 78 GLY A O 1
ATOM 649 N N . LYS A 1 79 ? -1.361 -1.282 16.345 1.00 96.88 79 LYS A N 1
ATOM 650 C CA . LYS A 1 79 ? -2.260 -2.419 16.156 1.00 96.88 79 LYS A CA 1
ATOM 651 C C . LYS A 1 79 ? -1.991 -3.077 14.806 1.00 96.88 79 LYS A C 1
ATOM 653 O O . LYS A 1 79 ? -1.637 -2.397 13.845 1.00 96.88 79 LYS A O 1
ATOM 658 N N . ALA A 1 80 ? -2.174 -4.389 14.763 1.00 97.69 80 ALA A N 1
ATOM 659 C CA . ALA A 1 80 ? -2.289 -5.148 13.529 1.00 97.69 80 ALA A CA 1
ATOM 660 C C . ALA A 1 80 ? -3.773 -5.441 13.313 1.00 97.69 80 ALA A C 1
ATOM 662 O O . ALA A 1 80 ? -4.440 -5.898 14.243 1.00 97.69 80 ALA A O 1
ATOM 663 N N . ILE A 1 81 ? -4.276 -5.137 12.125 1.00 97.69 81 ILE A N 1
ATOM 664 C CA . ILE A 1 81 ? -5.645 -5.447 11.714 1.00 97.69 81 ILE A CA 1
ATOM 665 C C . ILE A 1 81 ? -5.619 -6.093 10.335 1.00 97.69 81 ILE A C 1
ATOM 667 O O . ILE A 1 81 ? -4.679 -5.895 9.563 1.00 97.69 81 ILE A O 1
ATOM 671 N N . GLU A 1 82 ? -6.657 -6.852 10.025 1.00 97.69 82 GLU A N 1
ATOM 672 C CA . GLU A 1 82 ? -6.836 -7.407 8.689 1.00 97.69 82 GLU A CA 1
ATOM 673 C C . GLU A 1 82 ? -7.182 -6.295 7.690 1.00 97.69 82 GLU A C 1
ATOM 675 O O . GLU A 1 82 ? -7.762 -5.264 8.051 1.00 97.69 82 GLU A O 1
ATOM 680 N N . LEU A 1 83 ? -6.839 -6.494 6.414 1.00 96.50 83 LEU A N 1
ATOM 681 C CA . LEU A 1 83 ? -7.102 -5.493 5.378 1.00 96.50 83 LEU A CA 1
ATOM 682 C C . LEU A 1 83 ? -8.601 -5.202 5.215 1.00 96.50 83 LEU A C 1
ATOM 684 O O . LEU A 1 83 ? -8.966 -4.050 5.001 1.00 96.50 83 LEU A O 1
ATOM 688 N N . HIS A 1 84 ? -9.465 -6.210 5.369 1.00 95.12 84 HIS A N 1
ATOM 689 C CA . HIS A 1 84 ? -10.914 -6.011 5.292 1.00 95.12 84 HIS A CA 1
ATOM 690 C C . HIS A 1 84 ? -11.399 -5.039 6.383 1.00 95.12 84 HIS A C 1
ATOM 692 O O . HIS A 1 84 ? -12.111 -4.085 6.088 1.00 95.12 84 HIS A O 1
ATOM 698 N N . GLN A 1 85 ? -10.916 -5.208 7.620 1.00 96.88 85 GLN A N 1
ATOM 699 C CA . GLN A 1 85 ? -11.247 -4.312 8.722 1.00 96.88 85 GLN A CA 1
ATOM 700 C C . GLN A 1 85 ? -10.722 -2.899 8.451 1.00 96.88 85 GLN A C 1
ATOM 702 O O . GLN A 1 85 ? -11.399 -1.918 8.742 1.00 96.88 85 GLN A O 1
ATOM 707 N N . PHE A 1 86 ? -9.521 -2.771 7.881 1.00 97.06 86 PHE A N 1
ATOM 708 C CA . PHE A 1 86 ? -8.981 -1.465 7.513 1.00 97.06 86 PHE A CA 1
ATOM 709 C C . PHE A 1 86 ? -9.864 -0.739 6.487 1.00 97.06 86 PHE A C 1
ATOM 711 O O . PHE A 1 86 ? -10.121 0.452 6.637 1.00 97.06 86 PHE A O 1
ATOM 718 N N . MET A 1 87 ? -10.357 -1.452 5.472 1.00 95.31 87 MET A N 1
ATOM 719 C CA . MET A 1 87 ? -11.243 -0.888 4.447 1.00 95.31 87 MET A CA 1
ATOM 720 C C . MET A 1 87 ? -12.553 -0.337 5.040 1.00 95.31 87 MET A C 1
ATOM 722 O O . MET A 1 87 ? -13.049 0.694 4.574 1.00 95.31 87 MET A O 1
ATOM 726 N N . ASP A 1 88 ? -13.071 -0.985 6.085 1.00 95.75 88 ASP A N 1
ATOM 727 C CA . ASP A 1 88 ? -14.300 -0.586 6.777 1.00 95.75 88 ASP A CA 1
ATOM 728 C C . ASP A 1 88 ? -14.064 0.556 7.783 1.00 95.75 88 ASP A C 1
ATOM 730 O O . ASP A 1 88 ? -14.800 1.543 7.802 1.00 95.75 88 ASP A O 1
ATOM 734 N N . ASP A 1 89 ? -13.014 0.461 8.605 1.00 96.44 89 ASP A N 1
ATOM 735 C CA . ASP A 1 89 ? -12.728 1.427 9.676 1.00 96.44 89 ASP A CA 1
ATOM 736 C C . ASP A 1 89 ? -12.145 2.757 9.141 1.00 96.44 89 ASP A C 1
ATOM 738 O O . ASP A 1 89 ? -12.241 3.788 9.813 1.00 96.44 89 ASP A O 1
ATOM 742 N N . TYR A 1 90 ? -11.533 2.750 7.947 1.00 95.56 90 TYR A N 1
ATOM 743 C CA . TYR A 1 90 ? -10.770 3.876 7.380 1.00 95.56 90 TYR A CA 1
ATOM 744 C C . TYR A 1 90 ? -11.258 4.316 5.988 1.00 95.56 90 TYR A C 1
ATOM 746 O O . TYR A 1 90 ? -10.494 4.872 5.203 1.00 95.56 90 TYR A O 1
ATOM 754 N N . THR A 1 91 ? -12.542 4.127 5.670 1.00 91.62 91 THR A N 1
ATOM 755 C CA . THR A 1 91 ? -13.111 4.395 4.330 1.00 91.62 91 THR A CA 1
ATOM 756 C C . THR A 1 91 ? -12.885 5.821 3.793 1.00 91.62 91 THR A C 1
ATOM 758 O O . THR A 1 91 ? -12.866 6.018 2.584 1.00 91.62 91 THR A O 1
ATOM 761 N N . ASN A 1 92 ? -12.718 6.822 4.666 1.00 90.75 92 ASN A N 1
ATOM 762 C CA . ASN A 1 92 ? -12.500 8.225 4.275 1.00 90.75 92 ASN A CA 1
ATOM 763 C C . ASN A 1 92 ? -11.055 8.706 4.492 1.00 90.75 92 ASN A C 1
ATOM 765 O O . ASN A 1 92 ? -10.795 9.909 4.423 1.00 90.75 92 ASN A O 1
ATOM 769 N N . SER A 1 93 ? -10.137 7.795 4.811 1.00 93.25 93 SER A N 1
ATOM 770 C CA . SER A 1 93 ? -8.718 8.106 4.965 1.00 93.25 93 SER A CA 1
ATOM 771 C C . SER A 1 93 ? -7.999 8.062 3.620 1.00 93.25 93 SER A C 1
ATOM 773 O O . SER A 1 93 ? -8.414 7.371 2.691 1.00 93.25 93 SER A O 1
ATOM 775 N N . GLU A 1 94 ? -6.895 8.795 3.531 1.00 95.81 94 GLU A N 1
ATOM 776 C CA . GLU A 1 94 ? -6.000 8.777 2.380 1.00 95.81 94 GLU A CA 1
ATOM 777 C C . GLU A 1 94 ? -4.657 8.215 2.837 1.00 95.81 94 GLU A C 1
ATOM 779 O O . GLU A 1 94 ? -4.073 8.717 3.791 1.00 95.81 94 GLU A O 1
ATOM 784 N N . PHE A 1 95 ? -4.175 7.170 2.168 1.00 96.88 95 PHE A N 1
ATOM 785 C CA . PHE A 1 95 ? -2.897 6.552 2.503 1.00 96.88 95 PHE A CA 1
ATOM 786 C C . PHE A 1 95 ? -1.823 6.971 1.495 1.00 96.88 95 PHE A C 1
ATOM 788 O O . PHE A 1 95 ? -1.852 6.551 0.338 1.00 96.88 95 PHE A O 1
ATOM 795 N N . GLU A 1 96 ? -0.881 7.810 1.918 1.00 97.69 96 GLU A N 1
ATOM 796 C CA . GLU A 1 96 ? 0.266 8.233 1.113 1.00 97.69 96 GLU A CA 1
ATOM 797 C C . GLU A 1 96 ? 1.403 7.218 1.222 1.00 97.69 96 GLU A C 1
ATOM 799 O O . GLU A 1 96 ? 1.901 6.943 2.313 1.00 97.69 96 GLU A O 1
ATOM 804 N N . ILE A 1 97 ? 1.838 6.681 0.085 1.00 97.81 97 ILE A N 1
ATOM 805 C CA . ILE A 1 97 ? 2.907 5.685 0.006 1.00 97.81 97 ILE A CA 1
ATOM 806 C C . ILE A 1 97 ? 4.268 6.387 0.009 1.00 97.81 97 ILE A C 1
ATOM 808 O O . ILE A 1 97 ? 4.582 7.155 -0.895 1.00 97.81 97 ILE A O 1
ATOM 812 N N . ILE A 1 98 ? 5.108 6.061 0.992 1.00 96.75 98 ILE A N 1
ATOM 813 C CA . ILE A 1 98 ? 6.480 6.583 1.136 1.00 96.75 98 ILE A CA 1
ATOM 814 C C . ILE A 1 98 ? 7.521 5.517 0.796 1.00 96.75 98 ILE A C 1
ATOM 816 O O . ILE A 1 98 ? 8.638 5.805 0.380 1.00 96.75 98 ILE A O 1
ATOM 820 N N . THR A 1 99 ? 7.202 4.245 1.009 1.00 94.81 99 THR A N 1
ATOM 821 C CA . THR A 1 99 ? 8.117 3.148 0.701 1.00 94.81 99 THR A CA 1
ATOM 822 C C . THR A 1 99 ? 7.348 1.976 0.133 1.00 94.81 99 THR A C 1
ATOM 824 O O . THR A 1 99 ? 6.308 1.579 0.660 1.00 94.81 99 THR A O 1
ATOM 827 N N . GLU A 1 100 ? 7.904 1.406 -0.928 1.00 94.44 100 GLU A N 1
ATOM 828 C CA . GLU A 1 100 ? 7.362 0.256 -1.633 1.00 94.44 100 GLU A CA 1
ATOM 829 C C . GLU A 1 100 ? 8.353 -0.904 -1.568 1.00 94.44 100 GLU A C 1
ATOM 831 O O . GLU A 1 100 ? 9.560 -0.727 -1.740 1.00 94.44 100 GLU A O 1
ATOM 836 N N . GLY A 1 101 ? 7.839 -2.108 -1.344 1.00 92.81 101 GLY A N 1
ATOM 837 C CA . GLY A 1 101 ? 8.607 -3.342 -1.394 1.00 92.81 101 GLY A CA 1
ATOM 838 C C . GLY A 1 101 ? 7.928 -4.353 -2.302 1.00 92.81 101 GLY A C 1
ATOM 839 O O . GLY A 1 101 ? 6.747 -4.643 -2.128 1.00 92.81 101 GLY A O 1
ATOM 840 N N . TYR A 1 102 ? 8.684 -4.922 -3.239 1.00 90.62 102 TYR A N 1
ATOM 841 C CA . TYR A 1 102 ? 8.219 -5.957 -4.160 1.00 90.62 102 TYR A CA 1
ATOM 842 C C . TYR A 1 102 ? 9.163 -7.154 -4.073 1.00 90.62 102 TYR A C 1
ATOM 844 O O . TYR A 1 102 ? 10.272 -7.113 -4.603 1.00 90.62 102 TYR A O 1
ATOM 852 N N . PHE A 1 103 ? 8.750 -8.215 -3.377 1.00 87.19 103 PHE A N 1
ATOM 853 C CA . PHE A 1 103 ? 9.591 -9.396 -3.182 1.00 87.19 103 PHE A CA 1
ATOM 854 C C . PHE A 1 103 ? 8.777 -10.682 -3.292 1.00 87.19 103 PHE A C 1
ATOM 856 O O . PHE A 1 103 ? 7.865 -10.930 -2.502 1.00 87.19 103 PHE A O 1
ATOM 863 N N . GLY A 1 104 ? 9.109 -11.511 -4.286 1.00 86.31 104 GLY A N 1
ATOM 864 C CA . GLY A 1 104 ? 8.339 -12.711 -4.606 1.00 86.31 104 GLY A CA 1
ATOM 865 C C . GLY A 1 104 ? 6.858 -12.380 -4.816 1.00 86.31 104 GLY A C 1
ATOM 866 O O . GLY A 1 104 ? 6.513 -11.468 -5.573 1.00 86.31 104 GLY A O 1
ATOM 867 N N . ASN A 1 105 ? 5.990 -13.087 -4.091 1.00 86.38 105 ASN A N 1
ATOM 868 C CA . ASN A 1 105 ? 4.536 -12.892 -4.132 1.00 86.38 105 ASN A CA 1
ATOM 869 C C . ASN A 1 105 ? 4.032 -11.826 -3.146 1.00 86.38 105 ASN A C 1
ATOM 871 O O . ASN A 1 105 ? 2.826 -11.621 -3.035 1.00 86.38 105 ASN A O 1
ATOM 875 N N . THR A 1 106 ? 4.935 -11.146 -2.441 1.00 88.88 106 THR A N 1
ATOM 876 C CA . THR A 1 106 ? 4.591 -10.145 -1.433 1.00 88.88 106 THR A CA 1
ATOM 877 C C . THR A 1 106 ? 4.808 -8.742 -1.983 1.00 88.88 106 THR A C 1
ATOM 879 O O . THR A 1 106 ? 5.775 -8.466 -2.703 1.00 88.88 106 THR A O 1
ATOM 882 N N . THR A 1 107 ? 3.890 -7.849 -1.634 1.00 93.12 107 THR A N 1
ATOM 883 C CA . THR A 1 107 ? 4.027 -6.408 -1.825 1.00 93.12 107 THR A CA 1
ATOM 884 C C . THR A 1 107 ? 3.767 -5.715 -0.497 1.00 93.12 107 THR A C 1
ATOM 886 O O . THR A 1 107 ? 2.813 -6.064 0.195 1.00 93.12 107 THR A O 1
ATOM 889 N N . THR A 1 108 ? 4.609 -4.745 -0.155 1.00 95.62 108 THR A N 1
ATOM 890 C CA . THR A 1 108 ? 4.482 -3.948 1.068 1.00 95.62 108 THR A CA 1
ATOM 891 C C . THR A 1 108 ? 4.453 -2.475 0.705 1.00 95.62 108 THR A C 1
ATOM 893 O O . THR A 1 108 ? 5.313 -2.010 -0.042 1.00 95.62 108 THR A O 1
ATOM 896 N N . TYR A 1 109 ? 3.500 -1.747 1.279 1.00 96.88 109 TYR A N 1
ATOM 897 C CA . TYR A 1 109 ? 3.432 -0.295 1.212 1.00 96.88 109 TYR A CA 1
ATOM 898 C C . TYR A 1 109 ? 3.481 0.269 2.626 1.00 96.88 109 TYR A C 1
ATOM 900 O O . TYR A 1 109 ? 2.715 -0.158 3.490 1.00 96.88 109 TYR A O 1
ATOM 908 N N . THR A 1 110 ? 4.372 1.228 2.852 1.00 96.31 110 THR A N 1
ATOM 909 C CA . THR A 1 110 ? 4.502 1.938 4.128 1.00 96.31 110 THR A CA 1
ATOM 910 C C . THR A 1 110 ? 4.404 3.430 3.873 1.00 96.31 110 THR A C 1
ATOM 912 O O . THR A 1 110 ? 4.974 3.932 2.904 1.00 96.31 110 THR A O 1
ATOM 915 N N . GLY A 1 111 ? 3.722 4.146 4.758 1.00 96.12 111 GLY A N 1
ATOM 916 C CA . GLY A 1 111 ? 3.615 5.590 4.663 1.00 96.12 111 GLY A CA 1
ATOM 917 C C . GLY A 1 111 ? 2.614 6.168 5.650 1.00 96.12 111 GLY A C 1
ATOM 918 O O . GLY A 1 111 ? 2.469 5.637 6.754 1.00 96.12 111 GLY A O 1
ATOM 919 N N . TRP A 1 112 ? 1.962 7.258 5.262 1.00 95.50 112 TRP A N 1
ATOM 920 C CA . TRP A 1 112 ? 1.126 8.064 6.150 1.00 95.50 112 TRP A CA 1
ATOM 921 C C . TRP A 1 112 ? -0.351 7.830 5.888 1.00 95.50 112 TRP A C 1
ATOM 923 O O . TRP A 1 112 ? -0.768 7.767 4.736 1.00 95.50 112 TRP A O 1
ATOM 933 N N . LEU A 1 113 ? -1.115 7.704 6.970 1.00 92.69 113 LEU A N 1
ATOM 934 C CA . LEU A 1 113 ? -2.567 7.547 6.976 1.00 92.69 113 LEU A CA 1
ATOM 935 C C . LEU A 1 113 ? -3.247 8.811 7.507 1.00 92.69 113 LEU A C 1
ATOM 937 O O . LEU A 1 113 ? -2.667 9.413 8.442 1.00 92.69 113 LEU A O 1
#

Secondary structure (DSSP, 8-state):
------TTSPP-EE-TT-EEEEEEEETTEEEEEEEEEEEEETTEEEEEEEEEEETT--GGG-EEEEESS-TTSSS--EEEEEHHHHHHHTTT--EEEEEEEEETTEEEEEEE-

Sequence (113 aa):
MDFIYDRNSNIIFSLHDSKVNEIKFHNKRLTLKLNKIFQYTEGEERSYSGEVFFENCDIDLCNVLIFNKTLGEGRFSGKAIELHQFMDDYTNSEFEIITEGYFGNTTTYTGWL

pLDDT: mean 93.19, std 4.07, range [78.56, 97.81]

Radius of gyration: 14.83 Å; chains: 1; bounding box: 30×26×43 Å

Foldseek 3Di:
DDDDDDLVDDDQKDCAQWKFQAWDDDPQKIKTFTPWIWGDDDPDIDIDGDMDIDHNHPQQPAKDWAWPDPPPDPDIDTDIDGPVVCCVVQVRDIFTFHDWDRDDSDIDTDGDD